Protein AF-A0A3L7PS64-F1 (afdb_monomer_lite)

Secondary structure (DSSP, 8-state):
--HHHHHHHHHHHHHHHHHHHHHHHHHHHHHT--HHHHHHHHHHHHHHHHHHHHHHHHHHTT---HHHHHHHHHHHHHHHHHHTT-PPPTT------

pLDDT: mean 86.44, std 14.41, range [40.31, 97.44]

Foldseek 3Di:
DDVVVVVVVVVVVVVVVVVVVVVVVVVVVVVPDDPVRVVVVVVVVVVVVVVVQLVVQCVVVVHPDSVNSVVVSVVVVVVVCVVVVNDPDPPDPPPDD

Structure (mmCIF, N/CA/C/O backbone):
data_AF-A0A3L7PS64-F1
#
_entry.id   AF-A0A3L7PS64-F1
#
loop_
_atom_site.group_PDB
_atom_site.id
_atom_site.type_symbol
_atom_site.label_atom_id
_atom_site.label_alt_id
_atom_site.label_comp_id
_atom_site.label_asym_id
_atom_site.label_entity_id
_atom_site.label_seq_id
_atom_site.pdbx_PDB_ins_code
_atom_site.Cartn_x
_atom_site.Cartn_y
_atom_site.Cartn_z
_atom_site.occupancy
_atom_site.B_iso_or_equiv
_atom_site.auth_seq_id
_atom_site.auth_comp_id
_atom_site.auth_asym_id
_atom_site.auth_atom_id
_atom_site.pdbx_PDB_model_num
ATOM 1 N N . MET A 1 1 ? -2.449 44.598 4.618 1.00 53.25 1 MET A N 1
ATOM 2 C CA . MET A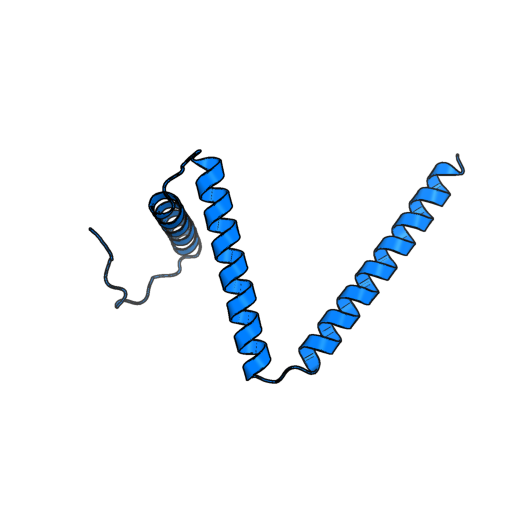 1 1 ? -2.385 43.437 5.529 1.00 53.25 1 MET A CA 1
ATOM 3 C C . MET A 1 1 ? -3.775 42.869 5.499 1.00 53.25 1 MET A C 1
ATOM 5 O O . MET A 1 1 ? -4.700 43.557 5.901 1.00 53.25 1 MET A O 1
ATOM 9 N N . SER A 1 2 ? -3.918 41.829 4.697 1.00 57.09 2 SER A N 1
ATOM 10 C CA . SER A 1 2 ? -4.729 41.880 3.479 1.00 57.09 2 SER A CA 1
ATOM 11 C C . SER A 1 2 ? -5.751 40.749 3.498 1.00 57.09 2 SER A C 1
ATOM 13 O O . SER A 1 2 ? -5.411 39.660 3.940 1.00 57.09 2 SER A O 1
ATOM 15 N N . ASP A 1 3 ? -6.956 40.973 2.966 1.00 67.06 3 ASP A N 1
ATOM 16 C CA . ASP A 1 3 ? -8.065 39.994 2.903 1.00 67.06 3 ASP A CA 1
ATOM 17 C C . ASP A 1 3 ? -7.673 38.599 2.363 1.00 67.06 3 ASP A C 1
ATOM 19 O O . ASP A 1 3 ? -8.336 37.601 2.638 1.00 67.06 3 ASP A O 1
ATOM 23 N N . SER A 1 4 ? -6.555 38.512 1.635 1.00 67.38 4 SER A N 1
ATOM 24 C CA . SER A 1 4 ? -5.926 37.267 1.177 1.00 67.38 4 SER A CA 1
ATOM 25 C C . SER A 1 4 ? -5.479 36.329 2.310 1.00 67.38 4 SER A C 1
ATOM 27 O O . SER A 1 4 ? -5.534 35.110 2.140 1.00 67.38 4 SER A O 1
ATOM 29 N N . ASP A 1 5 ? -5.045 36.863 3.454 1.00 70.88 5 ASP A N 1
ATOM 30 C CA . ASP A 1 5 ? -4.589 36.054 4.593 1.00 70.88 5 ASP A CA 1
ATOM 31 C C . ASP A 1 5 ? -5.796 35.423 5.310 1.00 70.88 5 ASP A C 1
ATOM 33 O O . ASP A 1 5 ? -5.800 34.230 5.603 1.00 70.88 5 ASP A O 1
ATOM 37 N N . ALA A 1 6 ? -6.889 36.184 5.459 1.00 72.69 6 ALA A N 1
ATOM 38 C CA . ALA A 1 6 ? -8.134 35.709 6.066 1.00 72.69 6 ALA A CA 1
ATOM 39 C C . ALA A 1 6 ? -8.826 34.608 5.238 1.00 72.69 6 ALA A C 1
ATOM 41 O O . ALA A 1 6 ? -9.364 33.652 5.798 1.00 72.69 6 ALA A O 1
ATOM 42 N N . ALA A 1 7 ? -8.790 34.708 3.904 1.00 76.75 7 ALA A N 1
ATOM 43 C CA . ALA A 1 7 ? -9.332 33.677 3.016 1.00 76.75 7 ALA A CA 1
ATOM 44 C C . ALA A 1 7 ? -8.516 32.370 3.064 1.00 76.75 7 ALA A C 1
ATOM 46 O O . ALA A 1 7 ? -9.086 31.279 2.995 1.00 76.75 7 ALA A O 1
ATOM 47 N N . THR A 1 8 ? -7.193 32.475 3.219 1.00 81.06 8 THR A N 1
ATOM 48 C CA . THR A 1 8 ? -6.296 31.314 3.326 1.00 81.06 8 THR A CA 1
ATOM 49 C C . THR A 1 8 ? -6.480 30.597 4.663 1.00 81.06 8 THR A C 1
ATOM 51 O O . THR A 1 8 ? -6.585 29.369 4.689 1.00 81.06 8 THR A O 1
ATOM 54 N N . ASP A 1 9 ? -6.614 31.347 5.758 1.00 79.94 9 ASP A N 1
ATOM 55 C CA . ASP A 1 9 ? -6.881 30.784 7.084 1.00 79.94 9 ASP A CA 1
ATOM 56 C C . ASP A 1 9 ? -8.255 30.102 7.153 1.00 79.94 9 ASP A C 1
ATOM 58 O O . ASP A 1 9 ? -8.371 28.996 7.682 1.00 79.94 9 ASP A O 1
ATOM 62 N N . ALA A 1 10 ? -9.291 30.700 6.555 1.00 78.00 10 ALA A N 1
ATOM 63 C CA . ALA A 1 10 ? -10.615 30.082 6.475 1.00 78.00 10 ALA A CA 1
ATOM 64 C C . ALA A 1 10 ? -10.590 28.756 5.689 1.00 78.00 10 ALA A C 1
ATOM 66 O O . ALA A 1 10 ? -11.163 27.762 6.139 1.00 78.00 10 ALA A O 1
ATOM 67 N N . ALA A 1 11 ? -9.877 28.709 4.558 1.00 80.69 11 ALA A N 1
ATOM 68 C CA . ALA A 1 11 ? -9.711 27.488 3.768 1.00 80.69 11 ALA A CA 1
ATOM 69 C C . ALA A 1 11 ? -8.895 26.409 4.508 1.00 80.69 11 ALA A C 1
ATOM 71 O O . ALA A 1 11 ? -9.197 25.219 4.408 1.00 80.69 11 ALA A O 1
ATOM 72 N N . ALA A 1 12 ? -7.882 26.805 5.285 1.00 82.38 12 ALA A N 1
ATOM 73 C CA . ALA A 1 12 ? -7.107 25.880 6.109 1.00 82.38 12 ALA A CA 1
ATOM 74 C C . ALA A 1 12 ? -7.952 25.268 7.243 1.00 82.38 12 ALA A C 1
ATOM 76 O O . ALA A 1 12 ? -7.838 24.070 7.524 1.00 82.38 12 ALA A O 1
ATOM 77 N N . VAL A 1 13 ? -8.826 26.067 7.866 1.00 86.50 13 VAL A N 1
ATOM 78 C CA . VAL A 1 13 ? -9.778 25.594 8.882 1.00 86.50 13 VAL A CA 1
ATOM 79 C C . VAL A 1 13 ? -10.775 24.601 8.278 1.00 86.50 13 VAL A C 1
ATOM 81 O O . VAL A 1 13 ? -10.982 23.539 8.865 1.00 86.50 13 VAL A O 1
ATOM 84 N N . ASP A 1 14 ? -11.327 24.891 7.099 1.00 91.06 14 ASP A N 1
ATOM 85 C CA . ASP A 1 14 ? -12.265 24.004 6.392 1.00 91.06 14 ASP A CA 1
ATOM 86 C C . ASP A 1 14 ? -11.619 22.657 6.014 1.00 91.06 14 ASP A C 1
ATOM 88 O O . ASP A 1 14 ? -12.129 21.582 6.346 1.00 91.06 14 ASP A O 1
ATOM 92 N N . LEU A 1 15 ? -10.409 22.688 5.441 1.00 92.88 15 LEU A N 1
ATOM 93 C CA . LEU A 1 15 ? -9.657 21.471 5.126 1.00 92.88 15 LEU A CA 1
ATOM 94 C C . LEU A 1 15 ? -9.377 20.626 6.378 1.00 92.88 15 LEU A C 1
ATOM 96 O O . LEU A 1 15 ? -9.517 19.401 6.349 1.00 92.88 15 LEU A O 1
ATOM 100 N N . SER A 1 16 ? -8.984 21.268 7.480 1.00 92.38 16 SER A N 1
ATOM 101 C CA . SER A 1 16 ? -8.732 20.586 8.752 1.00 92.38 16 SER A CA 1
ATOM 102 C C . SER A 1 16 ? -10.000 19.931 9.308 1.00 92.38 16 SER A C 1
ATOM 104 O O . SER A 1 16 ? -9.947 18.800 9.799 1.00 92.38 16 SER A O 1
ATOM 106 N N . GLN A 1 17 ? -11.153 20.595 9.204 1.00 94.31 17 GLN A N 1
ATOM 107 C CA . GLN A 1 17 ? -12.437 20.032 9.632 1.00 94.31 17 GLN A CA 1
ATOM 108 C C . GLN A 1 17 ? -12.812 18.801 8.802 1.00 94.31 17 GLN A C 1
ATOM 110 O O . GLN A 1 17 ? -13.124 17.753 9.375 1.00 94.31 17 GLN A O 1
ATOM 115 N N . LEU A 1 18 ? -12.667 18.877 7.478 1.00 95.31 18 LEU A N 1
ATOM 116 C CA . LEU A 1 18 ? -12.919 17.751 6.579 1.00 95.31 18 LEU A CA 1
ATOM 117 C C . LEU A 1 18 ? -11.983 16.565 6.866 1.00 95.31 18 LEU A C 1
ATOM 119 O O . LEU A 1 18 ? -12.414 15.410 6.897 1.00 95.31 18 LEU A O 1
ATOM 123 N N . GLN A 1 19 ? -10.703 16.825 7.145 1.00 94.19 19 GLN A N 1
ATOM 124 C CA . GLN A 1 19 ? -9.754 15.782 7.548 1.00 94.19 19 GLN A CA 1
ATOM 125 C C . GLN A 1 19 ? -10.153 15.115 8.871 1.00 94.19 19 GLN A C 1
ATOM 127 O O . GLN A 1 19 ? -10.094 13.884 8.976 1.00 94.19 19 GLN A O 1
ATOM 132 N N . HIS A 1 20 ? -10.586 15.897 9.864 1.00 95.19 20 HIS A N 1
ATOM 133 C CA . HIS A 1 20 ? -11.066 15.367 11.141 1.00 95.19 20 HIS A CA 1
ATOM 134 C C . HIS A 1 20 ? -12.329 14.517 10.975 1.00 95.19 20 HIS A C 1
ATOM 136 O O . HIS A 1 20 ? -12.422 13.441 11.574 1.00 95.19 20 HIS A O 1
ATOM 142 N N . GLU A 1 21 ? -13.282 14.951 10.151 1.00 96.50 21 GLU A N 1
ATOM 143 C CA . GLU A 1 21 ? -14.510 14.201 9.880 1.00 96.50 21 GLU A CA 1
ATOM 144 C C . GLU A 1 21 ? -14.219 12.866 9.181 1.00 96.50 21 GLU A C 1
ATOM 146 O O . GLU A 1 21 ? -14.711 11.807 9.597 1.00 96.50 21 GLU A O 1
ATOM 151 N N . LEU A 1 22 ? -13.341 12.883 8.174 1.00 94.88 22 LEU A N 1
ATOM 152 C CA . LEU A 1 22 ? -12.888 11.671 7.495 1.00 94.88 22 LEU A CA 1
ATOM 153 C C . LEU A 1 22 ? -12.171 10.718 8.454 1.00 94.88 22 LEU A C 1
ATOM 155 O O . LEU A 1 22 ? -12.421 9.508 8.426 1.00 94.88 22 LEU A O 1
ATOM 1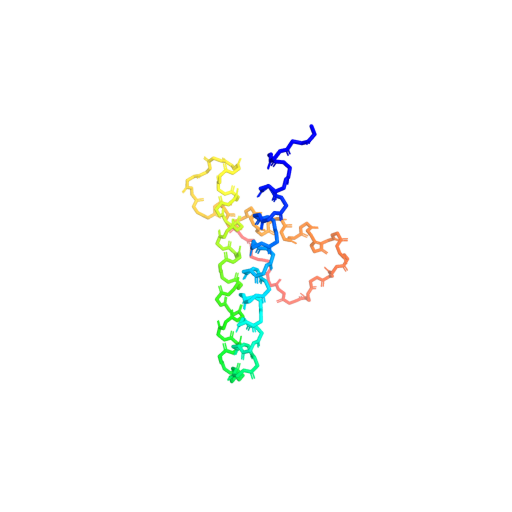59 N N . LEU A 1 23 ? -11.297 11.241 9.317 1.00 94.38 23 LEU A N 1
ATOM 160 C CA . LEU A 1 23 ? -10.594 10.435 10.313 1.00 94.38 23 LEU A CA 1
ATOM 161 C C . LEU A 1 23 ? -11.578 9.789 11.292 1.00 94.38 23 LEU A C 1
ATOM 163 O O . LEU A 1 23 ? -11.497 8.583 11.536 1.00 94.38 23 LEU A O 1
ATOM 167 N N . ARG A 1 24 ? -12.542 10.560 11.804 1.00 95.94 24 ARG A N 1
ATOM 168 C CA . ARG A 1 24 ? -13.573 10.061 12.720 1.00 95.94 24 ARG A CA 1
ATOM 169 C C . ARG A 1 24 ? -14.405 8.958 12.073 1.00 95.94 24 ARG A C 1
ATOM 171 O O . ARG A 1 24 ? -14.580 7.898 12.668 1.00 95.94 24 ARG A O 1
ATOM 178 N N . THR A 1 25 ? -14.815 9.158 10.824 1.00 95.19 25 THR A N 1
ATOM 179 C CA . THR A 1 25 ? -15.564 8.165 10.044 1.00 95.19 25 THR A CA 1
ATOM 180 C C . THR A 1 25 ? -14.772 6.867 9.865 1.00 95.19 25 THR A C 1
ATOM 182 O O . THR A 1 25 ? -15.318 5.775 10.033 1.00 95.19 25 THR A O 1
ATOM 185 N N . ARG A 1 26 ? -13.467 6.961 9.575 1.00 91.69 26 ARG A N 1
ATOM 186 C CA . ARG A 1 26 ? -12.581 5.788 9.464 1.00 91.69 26 ARG A CA 1
ATOM 187 C C . ARG A 1 26 ? -12.448 5.041 10.790 1.00 91.69 26 ARG A C 1
ATOM 189 O O . ARG A 1 26 ? -12.531 3.815 10.795 1.00 91.69 26 ARG A O 1
ATOM 196 N N . ILE A 1 27 ? -12.288 5.761 11.900 1.00 93.31 27 ILE A N 1
ATOM 197 C CA . ILE A 1 27 ? -12.203 5.166 13.243 1.00 93.31 27 ILE A CA 1
ATOM 198 C C . ILE A 1 27 ? -13.508 4.448 13.596 1.00 93.31 27 ILE A C 1
ATOM 200 O O . ILE A 1 27 ? -13.480 3.301 14.041 1.00 93.31 27 ILE A O 1
ATOM 204 N N . ASP A 1 28 ? -14.651 5.092 13.372 1.00 95.50 28 ASP A N 1
ATOM 205 C CA . ASP A 1 28 ? -15.951 4.507 13.689 1.00 95.50 28 ASP A CA 1
ATOM 206 C C . ASP A 1 28 ? -16.253 3.284 12.817 1.00 95.50 28 ASP A C 1
ATOM 208 O O . ASP A 1 28 ? -16.794 2.296 13.314 1.00 95.50 28 ASP A O 1
ATOM 212 N N . ARG A 1 29 ? -15.841 3.299 11.543 1.00 92.81 29 ARG A N 1
ATOM 213 C CA . ARG A 1 29 ? -15.883 2.114 10.677 1.00 92.81 29 ARG A CA 1
ATOM 214 C C . ARG A 1 29 ? -15.018 0.987 11.242 1.00 92.81 29 ARG A C 1
ATOM 216 O O . ARG A 1 29 ? -15.525 -0.119 11.404 1.00 92.81 29 ARG A O 1
ATOM 223 N N . ALA A 1 30 ? -13.759 1.268 11.575 1.00 90.75 30 ALA A N 1
ATOM 224 C CA . ALA A 1 30 ? -12.826 0.271 12.102 1.00 90.75 30 ALA A CA 1
ATOM 225 C C . ALA A 1 30 ? -13.328 -0.369 13.408 1.00 90.75 30 ALA A C 1
ATOM 227 O O . ALA A 1 30 ? -13.184 -1.572 13.611 1.00 90.75 30 ALA A O 1
ATOM 228 N N . ARG A 1 31 ? -13.982 0.415 14.276 1.00 93.25 31 ARG A N 1
ATOM 229 C CA . ARG A 1 31 ? -14.589 -0.075 15.527 1.00 93.25 31 ARG A CA 1
ATOM 230 C C . ARG A 1 31 ? -15.756 -1.037 15.313 1.00 93.25 31 ARG A C 1
ATOM 232 O O . ARG A 1 31 ? -15.998 -1.876 16.173 1.00 93.25 31 ARG A O 1
ATOM 239 N N . ARG A 1 32 ? -16.485 -0.912 14.201 1.00 96.56 32 ARG A N 1
ATOM 240 C CA . ARG A 1 32 ? -17.639 -1.769 13.872 1.00 96.56 32 ARG A CA 1
ATOM 241 C C . ARG A 1 32 ? -17.255 -3.028 13.094 1.00 96.56 32 ARG A C 1
ATOM 243 O O . ARG A 1 32 ? -18.130 -3.832 12.794 1.00 96.56 32 ARG A O 1
ATOM 250 N N . MET A 1 33 ? -15.983 -3.190 12.739 1.00 96.06 33 MET A N 1
ATOM 251 C CA . MET A 1 33 ? -15.530 -4.344 11.973 1.00 96.06 33 MET A CA 1
ATOM 252 C C . MET A 1 33 ? -15.390 -5.594 12.838 1.00 96.06 33 MET A C 1
ATOM 254 O O . MET A 1 33 ? -14.803 -5.583 13.926 1.00 96.06 33 MET A O 1
ATOM 258 N N . THR A 1 34 ? -15.859 -6.700 12.277 1.00 97.38 34 THR A N 1
ATOM 259 C CA . THR A 1 34 ? -15.550 -8.055 12.748 1.00 97.38 34 THR A CA 1
ATOM 260 C C . THR A 1 34 ? -14.051 -8.354 12.617 1.00 97.38 34 THR A C 1
ATOM 262 O O . THR A 1 34 ? -13.292 -7.588 12.009 1.00 97.38 34 THR A O 1
ATOM 265 N N . GLU A 1 35 ? -13.590 -9.443 13.226 1.00 95.94 35 GLU A N 1
ATOM 266 C CA . GLU A 1 35 ? -12.186 -9.862 13.134 1.00 95.94 35 GLU A CA 1
ATOM 267 C C . GLU A 1 35 ? -11.822 -10.273 11.703 1.00 95.94 35 GLU A C 1
ATOM 269 O O . GLU A 1 35 ? -10.778 -9.868 11.191 1.00 95.94 35 GLU A O 1
ATOM 274 N N . GLU A 1 36 ? -12.724 -10.970 11.013 1.00 95.88 36 GLU A N 1
ATOM 275 C CA . GLU A 1 36 ? -12.557 -11.390 9.622 1.00 95.88 36 GLU A CA 1
ATOM 276 C C . GLU A 1 36 ? -12.447 -10.184 8.685 1.00 95.88 36 GLU A C 1
ATOM 278 O O . GLU A 1 36 ? -11.586 -10.147 7.805 1.00 95.88 36 GLU A O 1
ATOM 283 N N . GLN A 1 37 ? -13.277 -9.158 8.898 1.00 95.56 37 GLN A N 1
ATOM 284 C CA . GLN A 1 37 ? -13.204 -7.914 8.128 1.00 95.56 37 GLN A CA 1
ATOM 285 C C . GLN A 1 37 ? -11.891 -7.168 8.373 1.00 95.56 37 GLN A C 1
ATOM 287 O O . GLN A 1 37 ? -11.295 -6.663 7.422 1.00 95.56 37 GLN A O 1
ATOM 292 N N . ARG A 1 38 ? -11.416 -7.127 9.625 1.00 93.12 38 ARG A N 1
ATOM 293 C CA . ARG A 1 38 ? -10.118 -6.521 9.957 1.00 93.12 38 ARG A CA 1
ATOM 294 C C . ARG A 1 38 ? -8.962 -7.268 9.304 1.00 93.12 38 ARG A C 1
ATOM 296 O O . ARG A 1 38 ? -8.053 -6.630 8.779 1.00 93.12 38 ARG A O 1
ATOM 303 N N . LEU A 1 39 ? -9.007 -8.598 9.300 1.00 94.06 39 LEU A N 1
ATOM 304 C CA . LEU A 1 39 ? -8.000 -9.424 8.643 1.00 94.06 39 LEU A CA 1
ATOM 305 C C . LEU A 1 39 ? -7.987 -9.192 7.125 1.00 94.06 39 LEU A C 1
ATOM 307 O O . LEU A 1 39 ? -6.924 -8.980 6.544 1.00 94.06 39 LEU A O 1
ATOM 311 N N . ALA A 1 40 ? -9.161 -9.169 6.491 1.00 94.69 40 ALA A N 1
ATOM 312 C CA . ALA A 1 40 ? -9.283 -8.893 5.062 1.00 94.69 40 ALA A CA 1
ATOM 313 C C . ALA A 1 40 ? -8.749 -7.497 4.697 1.00 94.69 40 ALA A C 1
ATOM 315 O O . ALA A 1 40 ? -8.028 -7.347 3.710 1.00 94.69 40 ALA A O 1
ATOM 316 N N . GLU A 1 41 ? -9.046 -6.477 5.507 1.00 93.00 41 GLU A N 1
ATOM 317 C CA . GLU A 1 41 ? -8.519 -5.128 5.290 1.00 93.00 41 GLU A CA 1
ATOM 318 C C . GLU A 1 41 ? -7.001 -5.064 5.494 1.00 93.00 41 GLU A C 1
ATOM 320 O O . GLU A 1 41 ? -6.308 -4.416 4.710 1.00 93.00 41 GLU A O 1
ATOM 325 N N . ALA A 1 42 ? -6.458 -5.781 6.481 1.00 92.75 42 ALA A N 1
ATOM 326 C CA . ALA A 1 42 ? -5.016 -5.870 6.683 1.00 92.75 42 ALA A CA 1
ATOM 327 C C . ALA A 1 42 ? -4.302 -6.471 5.461 1.00 92.75 42 ALA A C 1
ATOM 329 O O . ALA A 1 42 ? -3.266 -5.943 5.044 1.00 92.75 42 ALA A O 1
ATOM 330 N N . PHE A 1 43 ? -4.866 -7.520 4.852 1.00 95.44 43 PHE A N 1
ATOM 331 C CA . PHE A 1 43 ? -4.336 -8.073 3.605 1.00 95.44 43 PHE A CA 1
ATOM 332 C C . PHE A 1 43 ? -4.437 -7.071 2.456 1.00 95.44 43 PHE A C 1
ATOM 334 O O . PHE A 1 43 ? -3.420 -6.776 1.837 1.00 95.44 43 PHE A O 1
ATOM 341 N N . ALA A 1 44 ? -5.596 -6.442 2.250 1.00 93.12 44 ALA A N 1
ATOM 342 C CA . ALA A 1 44 ? -5.771 -5.454 1.184 1.00 93.12 44 ALA A CA 1
ATOM 343 C C . ALA A 1 44 ? -4.799 -4.259 1.304 1.00 93.12 44 ALA A C 1
ATOM 345 O O . ALA A 1 44 ? -4.218 -3.810 0.312 1.00 93.12 44 ALA A O 1
ATOM 346 N N . LEU A 1 45 ? -4.581 -3.753 2.523 1.00 92.06 45 LEU A N 1
ATOM 347 C CA . LEU A 1 45 ? -3.615 -2.682 2.795 1.00 92.06 45 LEU A CA 1
ATOM 348 C C . LEU A 1 45 ? -2.177 -3.122 2.515 1.00 92.06 45 LEU A C 1
ATOM 350 O O . LEU A 1 45 ? -1.372 -2.347 1.981 1.00 92.06 45 LEU A O 1
ATOM 354 N N . THR A 1 46 ? -1.855 -4.359 2.884 1.00 93.38 46 THR A N 1
ATOM 355 C CA . THR A 1 46 ? -0.531 -4.945 2.684 1.00 93.38 46 THR A CA 1
ATOM 356 C C . THR A 1 46 ? -0.257 -5.158 1.196 1.00 93.38 46 THR A C 1
ATOM 358 O O . THR A 1 46 ? 0.779 -4.707 0.705 1.00 93.38 46 THR A O 1
ATOM 361 N N . ASP A 1 47 ? -1.210 -5.724 0.457 1.00 94.56 47 ASP A N 1
ATOM 362 C CA . ASP A 1 47 ? -1.120 -5.941 -0.988 1.00 94.56 47 ASP A CA 1
ATOM 363 C C . ASP A 1 47 ? -0.931 -4.620 -1.731 1.00 94.56 47 ASP A C 1
ATOM 365 O O . ASP A 1 47 ? 0.024 -4.462 -2.493 1.00 94.56 47 ASP A O 1
ATOM 369 N N . GLY A 1 48 ? -1.765 -3.617 -1.438 1.00 94.88 48 GLY A N 1
ATOM 370 C CA . GLY A 1 48 ? -1.631 -2.292 -2.045 1.00 94.88 48 GLY A CA 1
ATOM 371 C C . GLY A 1 48 ? -0.289 -1.622 -1.728 1.00 94.88 48 GLY A C 1
ATOM 372 O O . GLY A 1 48 ? 0.261 -0.886 -2.548 1.00 94.88 48 GLY A O 1
ATOM 373 N N . THR A 1 49 ? 0.283 -1.891 -0.553 1.00 95.06 49 THR A N 1
ATOM 374 C CA . THR A 1 49 ? 1.622 -1.403 -0.201 1.00 95.06 49 THR A CA 1
ATOM 375 C C . THR A 1 49 ? 2.704 -2.102 -1.016 1.00 95.06 49 THR A C 1
ATOM 377 O O . THR A 1 49 ? 3.570 -1.420 -1.564 1.00 95.06 49 THR A O 1
ATOM 380 N N . PHE A 1 50 ? 2.640 -3.427 -1.158 1.00 94.69 50 PHE A N 1
ATOM 381 C CA . PHE A 1 50 ? 3.588 -4.170 -1.987 1.00 94.69 50 PHE A CA 1
ATOM 382 C C . PHE A 1 50 ? 3.507 -3.777 -3.465 1.00 94.69 50 PHE A C 1
ATOM 384 O O . PHE A 1 50 ? 4.554 -3.633 -4.096 1.00 94.69 50 PHE A O 1
ATOM 391 N N . VAL A 1 51 ? 2.307 -3.525 -3.994 1.00 96.12 51 VAL A N 1
ATOM 392 C CA . VAL A 1 51 ? 2.114 -3.024 -5.365 1.00 96.12 51 VAL A CA 1
ATOM 393 C C . VAL A 1 51 ? 2.810 -1.677 -5.558 1.00 96.12 51 VAL A C 1
ATOM 395 O O . VAL A 1 51 ? 3.650 -1.556 -6.442 1.00 96.12 51 VAL A O 1
ATOM 398 N N . ARG A 1 52 ? 2.583 -0.694 -4.677 1.00 97.00 52 ARG A N 1
ATOM 399 C CA . ARG A 1 52 ? 3.266 0.613 -4.775 1.00 97.00 52 ARG A CA 1
ATOM 400 C C . ARG A 1 52 ? 4.787 0.501 -4.669 1.00 97.00 52 ARG A C 1
ATOM 402 O O . ARG A 1 52 ? 5.518 1.231 -5.336 1.00 97.00 52 ARG A O 1
ATOM 409 N N . MET A 1 53 ? 5.285 -0.405 -3.825 1.00 96.12 53 MET A N 1
ATOM 410 C CA . MET A 1 53 ? 6.723 -0.674 -3.737 1.00 96.12 53 MET A CA 1
ATOM 411 C C . MET A 1 53 ? 7.275 -1.244 -5.047 1.00 96.12 53 MET A C 1
ATOM 413 O O . MET A 1 53 ? 8.382 -0.878 -5.445 1.00 96.12 53 MET A O 1
ATOM 417 N N . HIS A 1 54 ? 6.524 -2.137 -5.696 1.00 97.12 54 HIS A N 1
ATOM 418 C CA . HIS A 1 54 ? 6.878 -2.704 -6.994 1.00 97.12 54 HIS A CA 1
ATOM 419 C C . HIS A 1 54 ? 6.876 -1.640 -8.086 1.00 97.12 54 HIS A C 1
ATOM 421 O O . HIS A 1 54 ? 7.895 -1.476 -8.749 1.00 97.12 54 HIS A O 1
ATOM 427 N N . GLU A 1 55 ? 5.807 -0.855 -8.196 1.00 96.50 55 GLU A N 1
ATOM 428 C CA . GLU A 1 55 ? 5.692 0.248 -9.156 1.00 96.50 55 GLU A CA 1
ATOM 429 C C . GLU A 1 55 ? 6.846 1.246 -9.008 1.00 96.50 55 GLU A C 1
ATOM 431 O O . GLU A 1 55 ? 7.510 1.584 -9.988 1.00 96.50 55 GLU A O 1
ATOM 436 N N . GLY A 1 56 ? 7.158 1.652 -7.772 1.00 96.12 56 GLY A N 1
ATOM 437 C CA . GLY A 1 56 ? 8.290 2.534 -7.496 1.00 96.12 56 GLY A CA 1
ATOM 438 C C . GLY A 1 56 ? 9.637 1.913 -7.880 1.00 96.12 56 GLY A C 1
ATOM 439 O O . GLY A 1 56 ? 10.499 2.599 -8.427 1.00 96.12 56 GLY A O 1
ATOM 440 N N . ALA A 1 57 ? 9.826 0.612 -7.641 1.00 96.50 57 ALA A N 1
ATOM 441 C CA . ALA A 1 57 ? 11.041 -0.087 -8.056 1.00 96.50 57 ALA A CA 1
ATOM 442 C C . ALA A 1 57 ? 11.165 -0.168 -9.586 1.00 96.50 57 ALA A C 1
ATOM 444 O O . ALA A 1 57 ? 12.249 0.070 -10.115 1.00 96.50 57 ALA A O 1
ATOM 445 N N . MET A 1 58 ? 10.073 -0.471 -10.289 1.00 97.44 58 MET A N 1
ATOM 446 C CA . MET A 1 58 ? 10.033 -0.536 -11.753 1.00 97.44 58 MET A CA 1
ATOM 447 C 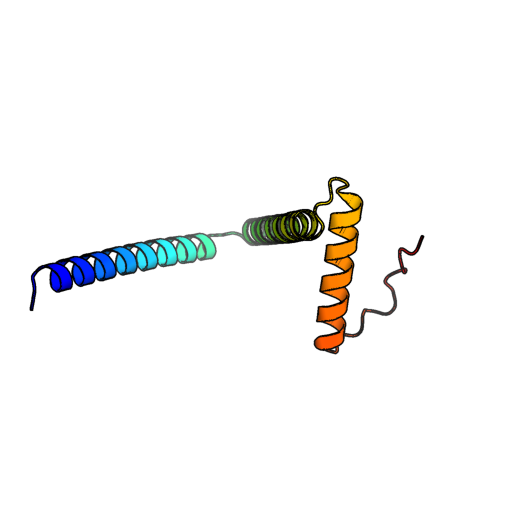C . MET A 1 58 ? 10.350 0.825 -12.378 1.00 97.44 58 MET A C 1
ATOM 449 O O . MET A 1 58 ? 11.190 0.899 -13.274 1.00 97.44 58 MET A O 1
ATOM 453 N N . ALA A 1 59 ? 9.743 1.896 -11.855 1.00 96.38 59 ALA A N 1
ATOM 454 C CA . ALA A 1 59 ? 9.966 3.261 -12.321 1.00 96.38 59 ALA A CA 1
ATOM 455 C C . ALA A 1 59 ? 11.422 3.714 -12.124 1.00 96.38 59 ALA A C 1
ATOM 457 O O . ALA A 1 59 ? 12.038 4.230 -13.052 1.00 96.38 59 ALA A O 1
ATOM 458 N N . GLU A 1 60 ? 12.002 3.473 -10.945 1.00 95.25 60 GLU A N 1
ATOM 459 C CA . GLU A 1 60 ? 13.384 3.864 -10.628 1.00 95.25 60 GLU A CA 1
ATOM 460 C C . GLU A 1 60 ? 14.422 3.140 -11.497 1.00 95.25 60 GLU A C 1
ATOM 462 O O . GLU A 1 60 ? 15.457 3.710 -11.833 1.00 95.25 60 GLU A O 1
ATOM 467 N N . MET A 1 61 ? 14.149 1.888 -11.870 1.00 95.38 61 MET A N 1
ATOM 468 C CA . MET A 1 61 ? 15.033 1.094 -12.728 1.00 95.38 61 MET A CA 1
ATOM 469 C C . MET A 1 61 ? 14.760 1.290 -14.224 1.00 95.38 61 MET A C 1
ATOM 471 O O . MET A 1 61 ? 15.475 0.702 -15.033 1.00 95.38 61 MET A O 1
ATOM 475 N N . ALA A 1 62 ? 13.715 2.044 -14.590 1.00 95.12 62 ALA A N 1
ATOM 476 C CA . ALA A 1 62 ? 13.161 2.084 -15.946 1.00 95.12 62 ALA A CA 1
ATOM 477 C C . ALA A 1 62 ? 12.955 0.672 -16.543 1.00 95.12 62 ALA A C 1
ATOM 479 O O . ALA A 1 62 ? 13.203 0.429 -17.725 1.00 95.12 62 ALA A O 1
ATOM 480 N N . ALA A 1 63 ? 12.543 -0.281 -15.702 1.00 91.50 63 ALA A N 1
ATOM 481 C CA . ALA A 1 63 ? 12.368 -1.674 -16.088 1.00 91.50 63 ALA A CA 1
ATOM 482 C C . ALA A 1 63 ? 10.958 -1.912 -16.638 1.00 91.50 63 ALA A C 1
ATOM 484 O O . ALA A 1 63 ? 9.999 -1.256 -16.236 1.00 91.50 63 ALA A O 1
ATOM 485 N N . THR A 1 64 ? 10.828 -2.901 -17.518 1.00 92.25 64 THR A N 1
ATOM 486 C CA . THR A 1 64 ? 9.533 -3.397 -18.013 1.00 92.25 64 THR A CA 1
ATOM 487 C C . THR A 1 64 ? 9.224 -4.811 -17.530 1.00 92.25 64 THR A C 1
ATOM 489 O O . THR A 1 64 ? 8.060 -5.196 -17.521 1.00 92.25 64 THR A O 1
ATOM 492 N N . ASP A 1 65 ? 10.233 -5.566 -17.080 1.00 95.50 65 ASP A N 1
ATOM 493 C CA . ASP A 1 65 ? 10.069 -6.912 -16.524 1.00 95.50 65 ASP A CA 1
ATOM 494 C C . ASP A 1 65 ? 9.602 -6.862 -15.054 1.00 95.50 65 ASP A C 1
ATOM 496 O O . ASP A 1 65 ? 10.373 -6.455 -14.173 1.00 95.50 65 ASP A O 1
ATOM 500 N N . PRO A 1 66 ? 8.372 -7.319 -14.743 1.00 92.69 66 PRO A N 1
ATOM 501 C CA . PRO A 1 66 ? 7.852 -7.325 -13.380 1.00 92.69 66 PRO A CA 1
ATOM 502 C C . PRO A 1 66 ? 8.685 -8.166 -12.406 1.00 92.69 6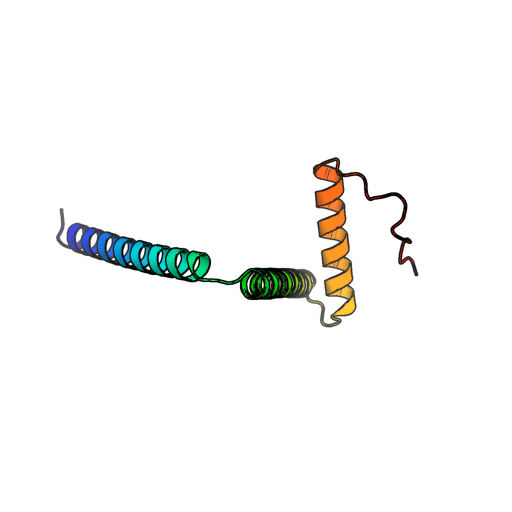6 PRO A C 1
ATOM 504 O O . PRO A 1 66 ? 8.719 -7.852 -11.210 1.00 92.69 66 PRO A O 1
ATOM 507 N N . ALA A 1 67 ? 9.361 -9.221 -12.876 1.00 95.88 67 ALA A N 1
ATOM 508 C CA . ALA A 1 67 ? 10.172 -10.085 -12.022 1.00 95.88 67 ALA A CA 1
ATOM 509 C C . ALA A 1 67 ? 11.372 -9.327 -11.431 1.00 95.88 67 ALA A C 1
ATOM 511 O O . ALA A 1 67 ? 11.673 -9.483 -10.239 1.00 95.88 67 ALA A O 1
ATOM 512 N N . LEU A 1 68 ? 11.998 -8.445 -12.221 1.00 93.94 68 LEU A N 1
ATOM 513 C CA . LEU A 1 68 ? 13.070 -7.558 -11.759 1.00 93.94 68 LEU A CA 1
ATOM 514 C C . LEU A 1 68 ? 12.570 -6.581 -10.690 1.00 93.94 68 LEU A C 1
ATOM 516 O O . LEU A 1 68 ? 13.233 -6.405 -9.663 1.00 93.94 68 LEU A O 1
ATOM 520 N N . GLY A 1 69 ? 11.376 -6.008 -10.872 1.00 95.44 69 GLY A N 1
ATOM 521 C CA . GLY A 1 69 ? 10.742 -5.144 -9.870 1.00 95.44 69 GLY A CA 1
ATOM 522 C C . GLY A 1 69 ? 10.600 -5.838 -8.516 1.00 95.44 69 GLY A C 1
ATOM 523 O O . GLY A 1 69 ? 11.050 -5.323 -7.488 1.00 95.44 69 GLY A O 1
ATOM 524 N N . TRP A 1 70 ? 10.068 -7.063 -8.501 1.00 96.62 70 TRP A N 1
ATOM 525 C CA . TRP A 1 70 ? 9.914 -7.829 -7.260 1.00 96.62 70 TRP A CA 1
ATOM 526 C C . TRP A 1 70 ? 11.253 -8.247 -6.648 1.00 96.62 70 TRP A C 1
ATOM 528 O O . TRP A 1 70 ? 11.400 -8.240 -5.421 1.00 96.62 70 TRP A O 1
ATOM 538 N N . GLN A 1 71 ? 12.254 -8.574 -7.470 1.00 96.31 71 GLN A N 1
ATOM 539 C CA . GLN A 1 71 ? 13.606 -8.850 -6.981 1.00 96.31 71 GLN A CA 1
ATOM 540 C C . GLN A 1 71 ? 14.187 -7.632 -6.250 1.00 96.31 71 GLN A C 1
ATOM 542 O O . GLN A 1 71 ? 14.763 -7.779 -5.167 1.00 96.31 71 GLN A O 1
ATOM 547 N N . GLN A 1 72 ? 14.001 -6.434 -6.801 1.00 95.62 72 GLN A N 1
ATOM 548 C CA . GLN A 1 72 ? 14.478 -5.197 -6.195 1.00 95.62 72 GLN A CA 1
ATOM 549 C C . GLN A 1 72 ? 13.734 -4.863 -4.895 1.00 95.62 72 GLN A C 1
ATOM 551 O O . GLN A 1 72 ? 14.374 -4.501 -3.903 1.00 95.62 72 GLN A O 1
ATOM 556 N N . VAL A 1 73 ? 12.412 -5.060 -4.844 1.00 95.25 73 VAL A N 1
ATOM 557 C CA . VAL A 1 73 ? 11.625 -4.931 -3.602 1.00 95.25 73 VAL A CA 1
ATOM 558 C C . VAL A 1 73 ? 12.174 -5.853 -2.508 1.00 95.25 73 VAL A C 1
ATOM 560 O O . VAL A 1 73 ? 12.453 -5.390 -1.398 1.00 95.25 73 VAL A O 1
ATOM 563 N N . ARG A 1 74 ? 12.432 -7.132 -2.824 1.00 95.31 74 ARG A N 1
ATOM 564 C CA . ARG A 1 74 ? 13.040 -8.084 -1.874 1.00 95.31 74 ARG A CA 1
ATOM 565 C C . ARG A 1 74 ? 14.402 -7.606 -1.371 1.00 95.31 74 ARG A C 1
ATOM 567 O O . ARG A 1 74 ? 14.642 -7.626 -0.164 1.00 95.31 74 ARG A O 1
ATOM 574 N N . ARG A 1 75 ? 15.273 -7.120 -2.265 1.00 92.81 75 ARG A N 1
ATOM 575 C CA . ARG A 1 75 ? 16.586 -6.560 -1.885 1.00 92.81 75 ARG A CA 1
ATOM 576 C C . ARG A 1 75 ? 16.442 -5.383 -0.917 1.00 92.81 75 ARG A C 1
ATOM 578 O O . ARG A 1 75 ? 17.187 -5.302 0.058 1.00 92.81 75 ARG A O 1
ATOM 585 N N . ARG A 1 76 ? 15.482 -4.479 -1.144 1.00 92.56 76 ARG A N 1
ATOM 586 C CA . ARG A 1 76 ? 15.228 -3.325 -0.259 1.00 92.56 76 ARG A CA 1
ATOM 587 C C . ARG A 1 76 ? 14.770 -3.755 1.130 1.00 92.56 76 ARG A C 1
ATOM 589 O O . ARG A 1 76 ? 15.326 -3.273 2.115 1.00 92.56 76 ARG A O 1
ATOM 596 N N . LEU A 1 77 ? 13.814 -4.677 1.203 1.00 91.88 77 LEU A N 1
ATOM 597 C CA . LEU A 1 77 ? 13.313 -5.213 2.471 1.00 91.88 77 LEU A CA 1
ATOM 598 C C . LEU A 1 77 ? 14.411 -5.919 3.263 1.00 91.88 77 LEU A C 1
ATOM 600 O O . LEU A 1 77 ? 14.517 -5.731 4.472 1.00 91.88 77 LEU A O 1
ATOM 604 N N . GLU A 1 78 ? 15.270 -6.673 2.582 1.00 92.12 78 GLU A N 1
ATOM 605 C CA . GLU A 1 78 ? 16.398 -7.347 3.215 1.00 92.12 78 GLU A CA 1
ATOM 606 C C . GLU A 1 78 ? 17.414 -6.348 3.795 1.00 92.12 78 GLU A C 1
ATOM 608 O O . GLU A 1 78 ? 17.884 -6.524 4.918 1.00 92.12 78 GLU A O 1
ATOM 613 N N . ARG A 1 79 ? 17.693 -5.236 3.096 1.00 90.25 79 ARG A N 1
ATOM 614 C CA . ARG A 1 79 ? 18.520 -4.147 3.653 1.00 90.25 79 ARG A CA 1
ATOM 615 C C . ARG A 1 79 ? 17.900 -3.541 4.914 1.00 90.25 79 ARG A C 1
ATOM 617 O O . ARG A 1 79 ? 18.608 -3.352 5.899 1.00 90.25 79 ARG A O 1
ATOM 624 N N . LEU A 1 80 ? 16.592 -3.271 4.904 1.00 89.94 80 LEU A N 1
ATOM 625 C CA . LEU A 1 80 ? 15.877 -2.727 6.067 1.00 89.94 80 LEU A CA 1
ATOM 626 C C . LEU A 1 80 ? 15.880 -3.701 7.250 1.00 89.94 80 LEU A C 1
ATOM 628 O O . LEU A 1 80 ? 16.075 -3.287 8.392 1.00 89.94 80 LEU A O 1
ATOM 632 N N . ARG A 1 81 ? 15.701 -4.996 6.977 1.00 88.06 81 ARG A N 1
ATOM 633 C CA . ARG A 1 81 ? 15.762 -6.063 7.980 1.00 88.06 81 ARG A CA 1
ATOM 634 C C . ARG A 1 81 ? 17.126 -6.091 8.673 1.00 88.06 81 ARG A C 1
ATOM 636 O O . ARG A 1 81 ? 17.175 -6.071 9.902 1.00 88.06 81 ARG A O 1
ATOM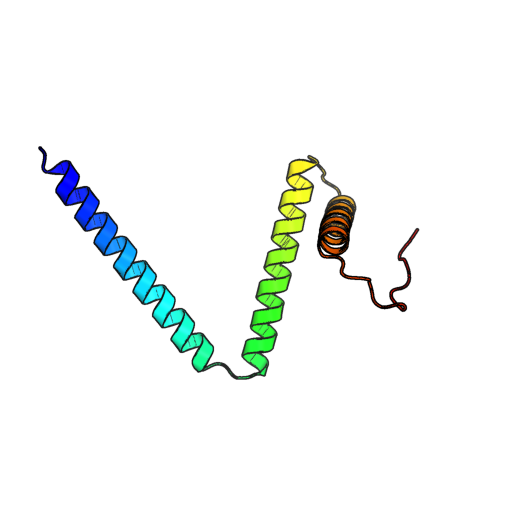 643 N N . ARG A 1 82 ? 18.214 -6.056 7.894 1.00 84.88 82 ARG A N 1
ATOM 644 C CA . ARG A 1 82 ? 19.590 -5.996 8.418 1.00 84.88 82 ARG A CA 1
ATOM 645 C C . ARG A 1 82 ? 19.832 -4.740 9.249 1.00 84.88 82 ARG A C 1
ATOM 647 O O . ARG A 1 82 ? 20.358 -4.846 10.348 1.00 84.88 82 ARG A O 1
ATOM 654 N N . ALA A 1 83 ? 19.397 -3.576 8.765 1.00 87.75 83 ALA A N 1
ATOM 655 C CA . ALA A 1 83 ? 19.530 -2.314 9.496 1.00 87.75 83 ALA A CA 1
ATOM 656 C C . ALA A 1 83 ? 18.767 -2.315 10.833 1.00 87.75 83 ALA A C 1
ATOM 658 O O . ALA A 1 83 ? 19.206 -1.693 11.794 1.00 87.75 83 ALA A O 1
ATOM 659 N N . ARG A 1 84 ? 17.644 -3.040 10.913 1.00 87.56 84 ARG A N 1
ATOM 660 C CA . ARG A 1 84 ? 16.868 -3.226 12.148 1.00 87.56 84 ARG A CA 1
ATOM 661 C C . ARG A 1 84 ? 17.420 -4.310 13.082 1.00 87.56 84 ARG A C 1
ATOM 663 O O . ARG A 1 84 ? 16.841 -4.515 14.143 1.00 87.56 84 ARG A O 1
ATOM 670 N N . GLY A 1 85 ? 18.476 -5.031 12.696 1.00 84.19 85 GLY A N 1
ATOM 671 C CA . GLY A 1 85 ? 19.009 -6.154 13.475 1.00 84.19 85 GLY A CA 1
ATOM 672 C C . GLY A 1 85 ? 18.058 -7.354 13.574 1.00 84.19 85 GLY A C 1
ATOM 673 O O . GLY A 1 85 ? 18.219 -8.198 14.450 1.00 84.19 85 GLY A O 1
ATOM 674 N N . VAL A 1 86 ? 17.053 -7.443 12.697 1.00 77.81 86 VAL A N 1
ATOM 675 C CA . VAL A 1 86 ? 16.088 -8.549 12.701 1.00 77.81 86 VAL A CA 1
ATOM 676 C C . VAL A 1 86 ? 16.719 -9.744 11.987 1.00 77.81 86 VAL A C 1
ATOM 678 O O . VAL A 1 86 ? 16.875 -9.734 10.767 1.00 77.81 86 VAL A O 1
ATOM 681 N N . ILE A 1 87 ? 17.090 -10.779 12.738 1.00 61.75 87 ILE A N 1
ATOM 682 C CA . ILE A 1 87 ?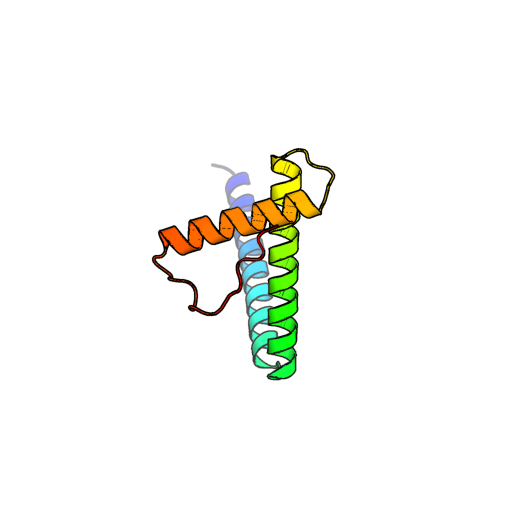 17.615 -12.032 12.182 1.00 61.75 87 ILE A CA 1
ATOM 683 C C . ILE A 1 87 ? 16.436 -12.821 11.581 1.00 61.75 87 ILE A C 1
ATOM 685 O O . ILE A 1 87 ? 15.419 -12.987 12.261 1.00 61.75 87 ILE A O 1
ATOM 689 N N . PRO A 1 88 ? 16.504 -13.281 10.316 1.00 59.06 88 PRO A N 1
ATOM 690 C CA . PRO A 1 88 ? 15.443 -14.105 9.746 1.00 59.06 88 PRO A CA 1
ATOM 691 C C . PRO A 1 88 ? 15.300 -15.420 10.535 1.00 59.06 88 PRO A C 1
ATOM 693 O O . PRO A 1 88 ? 16.308 -15.959 10.999 1.00 59.06 88 PRO A O 1
ATOM 696 N N . PRO A 1 89 ? 14.079 -15.968 10.687 1.00 58.09 89 PRO A N 1
ATOM 697 C CA . PRO A 1 89 ? 13.910 -17.284 11.292 1.00 58.09 89 PRO A CA 1
ATOM 698 C C . PRO A 1 89 ? 14.689 -18.319 10.470 1.00 58.09 89 PRO A C 1
ATOM 700 O O . PRO A 1 89 ? 14.706 -18.240 9.240 1.00 58.09 89 PRO A O 1
ATOM 703 N N . ALA A 1 90 ? 15.318 -19.286 11.144 1.00 59.19 90 ALA A N 1
ATOM 704 C CA . ALA A 1 90 ? 16.294 -20.234 10.588 1.00 59.19 90 ALA A CA 1
ATOM 705 C C . ALA A 1 90 ? 15.786 -21.124 9.425 1.00 59.19 90 ALA A C 1
ATOM 707 O O . ALA A 1 90 ? 16.539 -21.930 8.885 1.00 59.19 90 ALA A O 1
ATOM 708 N N . ASN A 1 91 ? 14.523 -20.974 9.015 1.00 53.44 91 ASN A N 1
ATOM 709 C CA . ASN A 1 91 ? 13.780 -21.941 8.216 1.00 53.44 91 ASN A CA 1
ATOM 710 C C . ASN A 1 91 ? 13.256 -21.350 6.898 1.00 53.44 91 ASN A C 1
ATOM 712 O O . ASN A 1 91 ? 12.425 -21.983 6.253 1.00 53.44 91 ASN A O 1
ATOM 716 N N . VAL A 1 92 ? 13.669 -20.143 6.493 1.00 57.00 92 VAL A N 1
ATOM 717 C CA . VAL A 1 92 ? 13.293 -19.616 5.172 1.00 57.00 92 VAL A CA 1
ATOM 718 C C . VAL A 1 92 ? 14.283 -20.180 4.151 1.00 57.00 92 VAL A C 1
ATOM 720 O O . VAL A 1 92 ? 15.433 -19.734 4.141 1.00 57.00 92 VAL A O 1
ATOM 723 N N . PRO A 1 93 ? 13.898 -21.162 3.309 1.00 50.44 93 PRO A N 1
ATOM 724 C CA . PRO A 1 93 ? 14.778 -21.625 2.252 1.00 50.44 93 PRO A CA 1
ATOM 725 C C . PRO A 1 93 ? 15.143 -20.426 1.382 1.00 50.44 93 PRO A C 1
ATOM 727 O O . PRO A 1 93 ? 14.274 -19.691 0.906 1.00 50.44 93 PRO A O 1
ATOM 730 N N . SER A 1 94 ? 16.446 -20.206 1.219 1.00 50.94 94 SER A N 1
ATOM 731 C CA . SER A 1 94 ? 16.966 -19.221 0.284 1.00 50.94 94 SER A CA 1
ATOM 732 C C . SER A 1 94 ? 16.434 -19.594 -1.095 1.00 50.94 94 SER A C 1
ATOM 734 O O . SER A 1 94 ? 16.894 -20.566 -1.694 1.00 50.94 94 SER A O 1
ATOM 736 N N . ALA A 1 95 ? 15.433 -18.859 -1.583 1.00 50.31 95 ALA A N 1
ATOM 737 C CA . ALA A 1 95 ? 15.003 -18.919 -2.972 1.00 50.31 95 ALA A CA 1
ATOM 738 C C . ALA A 1 95 ? 16.100 -18.267 -3.827 1.00 50.31 95 ALA A C 1
ATOM 740 O O . ALA A 1 95 ? 15.971 -17.148 -4.320 1.00 50.31 95 ALA A O 1
ATOM 741 N N . ALA A 1 96 ? 17.230 -18.962 -3.900 1.00 51.22 96 ALA A N 1
ATOM 742 C CA . ALA A 1 96 ? 18.320 -18.731 -4.813 1.00 51.22 96 ALA A CA 1
ATOM 743 C C . ALA A 1 96 ? 18.210 -19.799 -5.897 1.00 51.22 96 ALA A C 1
ATOM 745 O O . ALA A 1 96 ? 18.516 -20.969 -5.655 1.00 51.22 96 ALA A O 1
ATOM 746 N N . ARG A 1 97 ? 17.738 -19.374 -7.066 1.00 40.31 97 ARG A N 1
ATOM 747 C CA . ARG A 1 97 ? 18.333 -19.632 -8.379 1.00 40.31 97 ARG A CA 1
ATOM 748 C C . ARG A 1 97 ? 17.685 -18.685 -9.376 1.00 40.31 97 ARG A C 1
ATOM 750 O O . ARG A 1 97 ? 16.438 -18.662 -9.419 1.00 40.31 97 ARG A O 1
#

Radius of gyration: 21.54 Å; chains: 1; bounding box: 37×65×34 Å

Sequence (97 aa):
MSDSDAATDAAAVDLSQLQHELLRTRIDRARRMTEEQRLAEAFALTDGTFVRMHEGAMAEMAATDPALGWQQVRRRLERLRRARGVIPPANVPSAAR